Protein AF-A0A1Q6R7F2-F1 (afdb_monomer)

Mean predicted aligned error: 8.17 Å

Structure (mmCIF, N/CA/C/O backbone):
data_AF-A0A1Q6R7F2-F1
#
_entry.id   AF-A0A1Q6R7F2-F1
#
loop_
_atom_site.group_PDB
_atom_site.id
_atom_site.type_symbol
_atom_site.label_atom_id
_atom_site.label_alt_id
_atom_site.label_comp_id
_atom_site.label_asym_id
_atom_site.label_entity_id
_atom_site.label_seq_id
_atom_site.pdbx_PDB_ins_code
_atom_site.Cartn_x
_atom_site.Cartn_y
_atom_site.Cartn_z
_atom_site.occupancy
_atom_site.B_iso_or_equiv
_atom_site.auth_seq_id
_atom_site.auth_comp_id
_atom_site.auth_asym_id
_atom_site.auth_atom_id
_atom_site.pdbx_PDB_model_num
ATOM 1 N N . MET A 1 1 ? -24.061 9.988 14.877 1.00 48.06 1 MET A N 1
ATOM 2 C CA . MET A 1 1 ? -23.851 8.668 14.235 1.00 48.06 1 MET A CA 1
ATOM 3 C C . MET A 1 1 ? -23.942 8.718 12.705 1.00 48.06 1 MET A C 1
ATOM 5 O O . MET A 1 1 ? -23.115 8.104 12.048 1.00 48.06 1 MET A O 1
ATOM 9 N N . GLU A 1 2 ? -24.850 9.499 12.105 1.00 52.47 2 GLU A N 1
ATOM 10 C CA . GLU A 1 2 ? -25.059 9.519 10.641 1.00 52.47 2 GLU A CA 1
ATOM 11 C C . GLU A 1 2 ? -23.839 9.975 9.805 1.00 52.47 2 GLU A C 1
ATOM 13 O O . GLU A 1 2 ? -23.553 9.413 8.749 1.00 52.47 2 GLU A O 1
ATOM 18 N N . LYS A 1 3 ? -23.060 10.949 10.297 1.00 56.53 3 LYS A N 1
ATOM 19 C CA . LYS A 1 3 ? -21.877 11.482 9.591 1.00 56.53 3 LYS A CA 1
ATOM 20 C C . LYS A 1 3 ? -20.707 10.483 9.536 1.00 56.53 3 LYS A C 1
ATOM 22 O O . LYS A 1 3 ? -20.007 10.415 8.532 1.00 56.53 3 LYS A O 1
ATOM 27 N N . GLN A 1 4 ? -20.530 9.679 10.588 1.00 59.47 4 GLN A N 1
ATOM 28 C CA . GLN A 1 4 ? -19.453 8.686 10.703 1.00 59.47 4 GLN A CA 1
ATOM 29 C C . GLN A 1 4 ? -19.675 7.497 9.759 1.00 59.47 4 GLN A C 1
ATOM 31 O O . GLN A 1 4 ? -18.732 7.027 9.124 1.00 59.47 4 GLN A O 1
ATOM 36 N N . ASN A 1 5 ? -20.936 7.095 9.582 1.00 65.25 5 ASN A N 1
ATOM 37 C CA . ASN A 1 5 ? -21.308 6.051 8.631 1.00 65.25 5 ASN A CA 1
ATOM 38 C C . ASN A 1 5 ? -21.032 6.485 7.189 1.00 65.25 5 ASN A C 1
ATOM 40 O O . ASN A 1 5 ? -20.489 5.695 6.427 1.00 65.25 5 ASN A O 1
ATOM 44 N N . ARG A 1 6 ? -21.313 7.745 6.821 1.00 72.19 6 ARG A N 1
ATOM 45 C CA . ARG A 1 6 ? -21.043 8.256 5.463 1.00 72.19 6 ARG A CA 1
ATOM 46 C C . ARG A 1 6 ? -19.548 8.247 5.126 1.00 72.19 6 ARG A C 1
ATOM 48 O O . ARG A 1 6 ? -19.185 7.759 4.061 1.00 72.19 6 ARG A O 1
ATOM 55 N N . SER A 1 7 ? -18.679 8.702 6.031 1.00 74.88 7 SER A N 1
ATOM 56 C CA . SER A 1 7 ? -17.222 8.678 5.805 1.00 74.88 7 SER A CA 1
ATOM 57 C C . SER A 1 7 ? -16.668 7.256 5.667 1.00 74.88 7 SER A C 1
ATOM 59 O O . SER A 1 7 ? -15.826 6.996 4.803 1.00 74.88 7 SER A O 1
ATOM 61 N N . ALA A 1 8 ? -17.158 6.316 6.480 1.00 72.19 8 ALA A N 1
ATOM 62 C CA . ALA A 1 8 ? -16.769 4.913 6.370 1.00 72.19 8 ALA A CA 1
ATOM 63 C C . ALA A 1 8 ? -17.281 4.278 5.065 1.00 72.19 8 ALA A C 1
ATOM 65 O O . ALA A 1 8 ? -16.548 3.543 4.413 1.00 72.19 8 ALA A O 1
ATOM 66 N N . LEU A 1 9 ? -18.497 4.610 4.627 1.00 76.81 9 LEU A N 1
ATOM 67 C CA . LEU A 1 9 ? -19.069 4.100 3.378 1.00 76.81 9 LEU A CA 1
ATOM 68 C C . LEU A 1 9 ? -18.321 4.641 2.148 1.00 76.81 9 LEU A C 1
ATOM 70 O O . LEU A 1 9 ? -17.992 3.875 1.246 1.00 76.81 9 LEU A O 1
ATOM 74 N N . LEU A 1 10 ? -17.962 5.929 2.142 1.00 79.12 10 LEU A N 1
ATOM 75 C CA . LEU A 1 10 ? -17.121 6.522 1.093 1.00 79.12 10 LEU A CA 1
ATOM 76 C C . LEU A 1 10 ? -15.754 5.837 1.009 1.00 79.12 10 LEU A C 1
ATOM 78 O O . LEU A 1 10 ? -15.284 5.516 -0.081 1.00 79.12 10 LEU A O 1
ATOM 82 N N . THR A 1 11 ? -15.144 5.557 2.161 1.00 81.56 11 THR A N 1
ATOM 83 C CA . THR A 1 11 ? -13.863 4.841 2.216 1.00 81.56 11 THR A CA 1
ATOM 84 C C . THR A 1 11 ? -14.016 3.399 1.705 1.00 81.56 11 THR A C 1
ATOM 86 O O . THR A 1 11 ? -13.116 2.890 1.046 1.00 81.56 11 THR A O 1
ATOM 89 N N . LEU A 1 12 ? -15.169 2.754 1.920 1.00 80.62 12 LEU A N 1
ATOM 90 C CA . LEU A 1 12 ? -15.457 1.397 1.439 1.00 80.62 12 LEU A CA 1
ATOM 91 C C . LEU A 1 12 ? -15.573 1.374 -0.086 1.00 80.62 12 LEU A C 1
ATOM 93 O O . LEU A 1 12 ? -14.959 0.535 -0.740 1.00 80.62 12 LEU A O 1
ATOM 97 N N . ILE A 1 13 ? -16.312 2.330 -0.653 1.00 83.56 13 ILE A N 1
ATOM 98 C CA . ILE A 1 13 ? -16.429 2.508 -2.106 1.00 83.56 13 ILE A CA 1
ATOM 99 C C . ILE A 1 13 ? -15.044 2.731 -2.713 1.00 83.56 13 ILE A C 1
ATOM 101 O O . ILE A 1 13 ? -14.695 2.091 -3.703 1.00 83.56 13 ILE A O 1
ATOM 105 N N . LEU A 1 14 ? -14.230 3.584 -2.088 1.00 83.62 14 LEU A N 1
ATOM 106 C CA . LEU A 1 14 ? -12.870 3.848 -2.538 1.00 83.62 14 LEU A CA 1
ATOM 107 C C . LEU A 1 14 ? -12.010 2.572 -2.529 1.00 83.62 14 LEU A C 1
ATOM 109 O O . LEU A 1 14 ? -11.303 2.305 -3.498 1.00 83.62 14 LEU A O 1
ATOM 113 N N . VAL A 1 15 ? -12.113 1.747 -1.483 1.00 84.50 15 VAL A N 1
ATOM 114 C CA . VAL A 1 15 ? -11.436 0.442 -1.405 1.00 84.50 15 VAL A CA 1
ATOM 115 C C . VAL A 1 15 ? -11.878 -0.488 -2.536 1.00 84.50 15 VAL A C 1
ATOM 117 O O . VAL A 1 15 ? -11.026 -1.098 -3.179 1.00 84.50 15 VAL A O 1
ATOM 120 N N . TYR A 1 16 ? -13.174 -0.563 -2.845 1.00 82.38 16 TYR A N 1
ATOM 121 C CA . TYR A 1 16 ? -13.660 -1.356 -3.978 1.00 82.38 16 TYR A CA 1
ATOM 122 C C . TYR A 1 16 ? -13.127 -0.849 -5.321 1.00 82.38 16 TYR A C 1
ATOM 124 O O . TYR A 1 16 ? -12.689 -1.659 -6.138 1.00 82.38 16 TYR A O 1
ATOM 132 N N . ILE A 1 17 ? -13.100 0.470 -5.533 1.00 86.56 17 ILE A N 1
ATOM 133 C CA . ILE A 1 17 ? -12.530 1.080 -6.745 1.00 86.56 17 ILE A CA 1
ATOM 134 C C . ILE A 1 17 ? -11.050 0.709 -6.880 1.00 86.56 17 ILE A C 1
ATOM 136 O O . ILE A 1 17 ? -10.630 0.259 -7.946 1.00 86.56 17 ILE A O 1
ATOM 140 N N . PHE A 1 18 ? -10.266 0.828 -5.805 1.00 86.12 18 PHE A N 1
ATOM 141 C CA . PHE A 1 18 ? -8.863 0.409 -5.812 1.00 86.12 18 PHE A CA 1
ATOM 142 C C . PHE A 1 18 ? -8.703 -1.092 -6.066 1.00 86.12 18 PHE A C 1
ATOM 144 O O . PHE A 1 18 ? -7.773 -1.481 -6.764 1.00 86.12 18 PHE A O 1
ATOM 151 N N . GLY A 1 19 ? -9.612 -1.930 -5.564 1.00 83.06 19 GLY A N 1
ATOM 152 C CA . GLY A 1 19 ? -9.593 -3.373 -5.806 1.00 83.06 19 GLY A CA 1
ATOM 153 C C . GLY A 1 19 ? -9.842 -3.724 -7.269 1.00 83.06 19 GLY A C 1
ATOM 154 O O . GLY A 1 19 ? -9.077 -4.488 -7.854 1.00 83.06 19 GLY A O 1
ATOM 155 N N . VAL A 1 20 ? -10.858 -3.116 -7.887 1.00 86.69 20 VAL A N 1
ATOM 156 C CA . VAL A 1 20 ? -11.132 -3.275 -9.325 1.00 86.69 20 VAL A CA 1
ATOM 157 C C . VAL A 1 20 ? -9.961 -2.754 -10.154 1.00 86.69 20 VAL A C 1
ATOM 159 O O . VAL A 1 20 ? -9.516 -3.433 -11.075 1.00 86.69 20 VAL A O 1
ATOM 162 N N . CYS A 1 21 ? -9.417 -1.589 -9.797 1.00 86.56 21 CYS A N 1
ATOM 163 C CA . CYS A 1 21 ? -8.252 -1.016 -10.464 1.00 86.56 21 CYS A CA 1
ATOM 164 C C . CYS A 1 21 ? -7.038 -1.951 -10.381 1.00 86.56 21 CYS A C 1
ATOM 166 O O . CYS A 1 21 ? -6.383 -2.181 -11.388 1.00 86.56 21 CYS A O 1
ATOM 168 N N . LEU A 1 22 ? -6.780 -2.557 -9.219 1.00 84.75 22 LEU A N 1
ATOM 169 C CA . LEU A 1 22 ? -5.683 -3.503 -9.013 1.00 84.75 22 LEU A CA 1
ATOM 170 C C . LEU A 1 22 ? -5.858 -4.771 -9.861 1.00 84.75 22 LEU A C 1
ATOM 172 O O . LEU A 1 22 ? -4.889 -5.236 -10.458 1.00 84.75 22 LEU A O 1
ATOM 176 N N . ILE A 1 23 ? -7.083 -5.294 -9.972 1.00 85.06 23 ILE A N 1
ATOM 177 C CA . ILE A 1 23 ? -7.397 -6.429 -10.855 1.00 85.06 23 ILE A CA 1
ATOM 178 C C . ILE A 1 23 ? -7.160 -6.049 -12.318 1.00 85.06 23 ILE A C 1
ATOM 180 O O . ILE A 1 23 ? -6.473 -6.778 -13.029 1.00 85.06 23 ILE A O 1
ATOM 184 N N . LEU A 1 24 ? -7.676 -4.901 -12.765 1.00 86.06 24 LEU A N 1
ATOM 185 C CA . LEU A 1 24 ? -7.446 -4.409 -14.126 1.00 86.06 24 LEU A CA 1
ATOM 186 C C . LEU A 1 24 ? -5.950 -4.264 -14.403 1.00 86.06 24 LEU A C 1
ATOM 188 O O . LEU A 1 24 ? -5.473 -4.790 -15.405 1.00 86.06 24 LEU A O 1
ATOM 192 N N . LEU A 1 25 ? -5.204 -3.655 -13.476 1.00 83.06 25 LEU A N 1
ATOM 193 C CA . LEU A 1 25 ? -3.757 -3.506 -13.584 1.00 83.06 25 LEU A CA 1
ATOM 194 C C . LEU A 1 25 ? -3.048 -4.860 -13.640 1.00 83.06 25 LEU A C 1
ATOM 196 O O . LEU A 1 25 ? -2.081 -4.986 -14.376 1.00 83.06 25 LEU A O 1
ATOM 200 N N . ALA A 1 26 ? -3.517 -5.881 -12.920 1.00 83.19 26 ALA A N 1
ATOM 201 C CA . ALA A 1 26 ? -2.945 -7.225 -12.988 1.00 83.19 26 ALA A CA 1
ATOM 202 C C . ALA A 1 26 ? -3.050 -7.831 -14.396 1.00 83.19 26 ALA A C 1
ATOM 204 O O . ALA A 1 26 ? -2.093 -8.436 -14.875 1.00 83.19 26 ALA A O 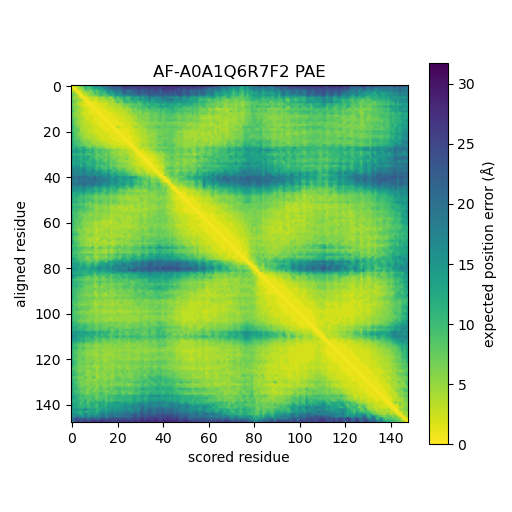1
ATOM 205 N N . PHE A 1 27 ? -4.178 -7.624 -15.081 1.00 83.31 27 PHE A N 1
ATOM 206 C CA . PHE A 1 27 ? -4.370 -8.093 -16.456 1.00 83.31 27 PHE A CA 1
ATOM 207 C C . PHE A 1 27 ? -3.651 -7.212 -17.487 1.00 83.31 27 PHE A C 1
ATOM 209 O O . PHE A 1 27 ? -3.092 -7.727 -18.457 1.00 83.31 27 PHE A O 1
ATOM 216 N N . THR A 1 28 ? -3.639 -5.890 -17.295 1.00 82.06 28 THR A N 1
ATOM 217 C CA . THR A 1 28 ? -3.066 -4.942 -18.264 1.00 82.06 28 THR A CA 1
ATOM 218 C C . THR A 1 28 ? -1.583 -4.649 -18.037 1.00 82.06 28 THR A C 1
ATOM 220 O O . THR A 1 28 ? -0.951 -4.093 -18.933 1.00 82.06 28 THR A O 1
ATOM 223 N N . ALA A 1 29 ? -0.989 -5.042 -16.906 1.00 76.00 29 ALA A N 1
ATOM 224 C CA . ALA A 1 29 ? 0.422 -4.818 -16.564 1.00 76.00 29 ALA A CA 1
ATOM 225 C C . ALA A 1 29 ? 1.414 -5.179 -17.686 1.00 76.00 29 ALA A C 1
ATOM 227 O O . ALA A 1 29 ? 2.227 -4.322 -18.043 1.00 76.00 29 ALA A O 1
ATOM 228 N N . PRO A 1 30 ? 1.363 -6.374 -18.313 1.00 75.38 30 PRO A N 1
ATOM 229 C CA . PRO A 1 30 ? 2.307 -6.714 -19.378 1.00 75.38 30 PRO A CA 1
ATOM 230 C C . PRO A 1 30 ? 2.080 -5.903 -20.663 1.00 75.38 30 PRO A C 1
ATOM 232 O O . PRO A 1 30 ? 3.005 -5.729 -21.456 1.00 75.38 30 PRO A O 1
ATOM 235 N N . ALA A 1 31 ? 0.863 -5.413 -20.909 1.00 78.94 31 ALA A N 1
ATOM 236 C CA . ALA A 1 31 ? 0.577 -4.533 -22.043 1.00 78.94 31 ALA A CA 1
ATOM 237 C C . ALA A 1 31 ? 1.076 -3.103 -21.776 1.00 78.94 31 ALA A C 1
ATOM 239 O O . ALA A 1 31 ? 1.760 -2.529 -22.621 1.00 78.94 31 ALA A O 1
ATOM 240 N N . LEU A 1 32 ? 0.818 -2.577 -20.575 1.00 74.75 32 LEU A N 1
ATOM 241 C CA . LEU A 1 32 ? 1.267 -1.255 -20.133 1.00 74.75 32 LEU A CA 1
ATOM 242 C C . LEU A 1 32 ? 2.791 -1.153 -20.108 1.00 74.75 32 LEU A C 1
ATOM 244 O O . LEU A 1 32 ? 3.346 -0.174 -20.594 1.00 74.75 32 LEU A O 1
ATOM 248 N N . MET A 1 33 ? 3.477 -2.181 -19.606 1.00 71.88 33 MET A N 1
ATOM 249 C CA . MET A 1 33 ? 4.937 -2.179 -19.552 1.00 71.88 33 MET A CA 1
ATOM 250 C C . MET A 1 33 ? 5.561 -2.220 -20.957 1.00 71.88 33 MET A C 1
ATOM 252 O O . MET A 1 33 ? 6.545 -1.530 -21.216 1.00 71.88 33 MET A O 1
ATOM 256 N N . ARG A 1 34 ? 4.957 -2.963 -21.897 1.00 73.12 34 ARG A N 1
ATOM 257 C CA . ARG A 1 34 ? 5.383 -2.956 -23.307 1.00 73.12 34 ARG A CA 1
ATOM 258 C C . ARG A 1 34 ? 5.182 -1.588 -23.959 1.00 73.12 34 ARG A C 1
ATOM 260 O O . ARG A 1 34 ? 6.097 -1.106 -24.619 1.00 73.12 34 ARG A O 1
ATOM 267 N N . GLN A 1 35 ? 4.040 -0.938 -23.725 1.00 75.56 35 GLN A N 1
ATOM 268 C CA . GLN A 1 35 ? 3.813 0.433 -24.197 1.00 75.56 35 GLN A CA 1
ATOM 269 C C . GLN A 1 35 ? 4.800 1.428 -23.573 1.00 75.56 35 GLN A C 1
ATOM 271 O O . GLN A 1 35 ? 5.329 2.287 -24.271 1.00 75.56 35 GLN A O 1
ATOM 276 N N . TYR A 1 36 ? 5.105 1.293 -22.281 1.00 72.50 36 TYR A N 1
ATOM 277 C CA . TYR A 1 36 ? 6.045 2.176 -21.592 1.00 72.50 36 TYR A CA 1
ATOM 278 C C . TYR A 1 36 ? 7.467 2.083 -22.160 1.00 72.50 36 TYR A C 1
ATOM 280 O O . TYR A 1 36 ? 8.116 3.112 -22.353 1.00 72.50 36 TYR A O 1
ATOM 288 N N . ILE A 1 37 ? 7.937 0.873 -22.483 1.00 71.12 37 ILE A N 1
ATOM 289 C CA . ILE A 1 37 ? 9.246 0.659 -23.122 1.00 71.12 37 ILE A CA 1
ATOM 290 C C . ILE A 1 37 ? 9.278 1.278 -24.522 1.00 71.12 37 ILE A C 1
ATOM 292 O O . ILE A 1 37 ? 10.257 1.935 -24.868 1.00 71.12 37 ILE A O 1
ATOM 296 N N . GLN A 1 38 ? 8.196 1.128 -25.293 1.00 75.00 38 GLN A N 1
ATOM 297 C CA . GLN A 1 38 ? 8.083 1.710 -26.634 1.00 75.00 38 GLN A CA 1
ATOM 298 C C . GLN A 1 38 ? 8.102 3.243 -26.616 1.00 75.00 38 GLN A C 1
ATOM 300 O O . GLN A 1 38 ? 8.722 3.847 -27.483 1.00 75.00 38 GLN A O 1
ATOM 305 N N . VAL A 1 39 ? 7.448 3.870 -25.634 1.00 75.50 39 VAL A N 1
ATOM 306 C CA . VAL A 1 39 ? 7.360 5.338 -25.529 1.00 75.50 39 VAL A CA 1
ATOM 307 C C . VAL A 1 39 ? 8.622 5.949 -24.913 1.00 75.50 39 VAL A C 1
ATOM 309 O O . VAL A 1 39 ? 9.052 7.020 -25.327 1.00 75.50 39 VAL A O 1
ATOM 312 N N . THR A 1 40 ? 9.227 5.281 -23.928 1.00 68.44 40 THR A N 1
ATOM 313 C CA . THR A 1 40 ? 10.326 5.852 -23.123 1.00 68.44 40 THR A CA 1
ATOM 314 C C . THR A 1 40 ? 11.714 5.414 -23.606 1.00 68.44 40 THR A C 1
ATOM 316 O O . THR A 1 40 ? 12.711 5.844 -23.031 1.00 68.44 40 THR A O 1
ATOM 319 N N . HIS A 1 41 ? 11.806 4.539 -24.621 1.00 67.62 41 HIS A N 1
ATOM 320 C CA . HIS A 1 41 ? 13.062 3.921 -25.087 1.00 67.62 41 HIS A CA 1
ATOM 321 C C . HIS A 1 41 ? 13.936 3.384 -23.937 1.00 67.62 41 HIS A C 1
ATOM 323 O O . HIS A 1 41 ? 15.165 3.443 -23.969 1.00 67.62 41 HIS A O 1
ATOM 329 N N . CYS A 1 42 ? 13.296 2.889 -22.877 1.00 64.06 42 CYS A N 1
ATOM 330 C CA . CYS A 1 42 ? 13.998 2.340 -21.726 1.00 64.06 42 CYS A CA 1
ATOM 331 C C . CYS A 1 42 ? 14.648 0.995 -22.082 1.00 64.06 42 CYS A C 1
ATOM 333 O O . CYS A 1 42 ? 14.104 0.250 -22.900 1.00 64.06 42 CYS A O 1
ATOM 335 N N . PRO A 1 43 ? 15.783 0.648 -21.454 1.00 70.81 43 PRO A N 1
ATOM 336 C CA . PRO A 1 43 ? 16.433 -0.630 -21.697 1.00 70.81 43 PRO A CA 1
ATOM 337 C C . PRO A 1 43 ? 15.519 -1.791 -21.278 1.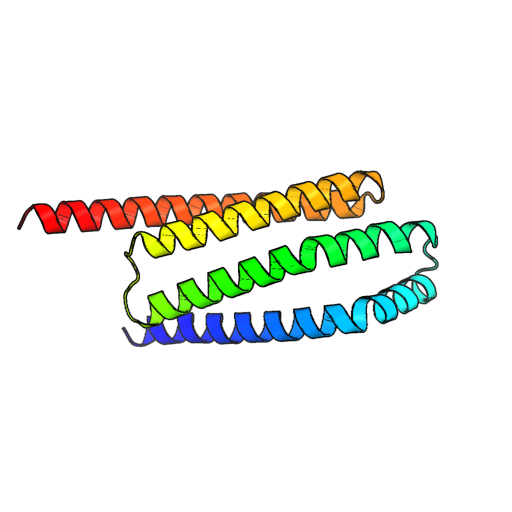00 70.81 43 PRO A C 1
ATOM 339 O O . PRO A 1 43 ? 14.926 -1.776 -20.195 1.00 70.81 43 PRO A O 1
ATOM 342 N N . GLU A 1 44 ? 15.438 -2.829 -22.118 1.00 69.44 44 GLU A N 1
ATOM 343 C CA . GLU A 1 44 ? 14.622 -4.030 -21.863 1.00 69.44 44 GLU A CA 1
ATOM 344 C C . GLU A 1 44 ? 15.011 -4.759 -20.565 1.00 69.44 44 GLU A C 1
ATOM 346 O O . GLU A 1 44 ? 14.199 -5.483 -19.989 1.00 69.44 44 GLU A O 1
ATOM 351 N N . SER A 1 45 ? 16.216 -4.510 -20.042 1.00 71.88 45 SER A N 1
ATOM 352 C CA . SER A 1 45 ? 16.682 -5.029 -18.752 1.00 71.88 45 SER A CA 1
ATOM 353 C C . SER A 1 45 ? 15.819 -4.594 -17.562 1.00 71.88 45 SER A C 1
ATOM 355 O O . SER A 1 45 ? 15.826 -5.274 -16.538 1.00 71.88 45 SER A O 1
ATOM 357 N N . LEU A 1 46 ? 15.039 -3.512 -17.687 1.00 70.69 46 LEU A N 1
ATOM 358 C CA . LEU A 1 46 ? 14.101 -3.057 -16.655 1.00 70.69 46 LEU A CA 1
ATOM 359 C C . LEU A 1 46 ? 12.751 -3.786 -16.702 1.00 70.69 46 LEU A C 1
ATOM 361 O O . LEU A 1 46 ? 12.027 -3.784 -15.707 1.00 70.69 46 LEU A O 1
ATOM 365 N N . PHE A 1 47 ? 12.412 -4.447 -17.816 1.00 73.56 47 PHE A N 1
ATOM 366 C CA . PHE A 1 47 ? 11.131 -5.140 -17.974 1.00 73.56 47 PHE A CA 1
ATOM 367 C C . PHE A 1 47 ? 10.939 -6.233 -16.919 1.00 73.56 47 PHE A C 1
ATOM 369 O O . PHE A 1 47 ? 9.914 -6.274 -16.235 1.00 73.56 47 PHE A O 1
ATOM 376 N N . LEU A 1 48 ? 11.946 -7.096 -16.772 1.00 76.38 48 LEU A N 1
ATOM 377 C CA . LEU A 1 48 ? 11.923 -8.222 -15.843 1.00 76.38 48 LEU A CA 1
ATOM 378 C C . LEU A 1 48 ? 11.796 -7.780 -14.375 1.00 76.38 48 LEU A C 1
ATOM 380 O O . LEU A 1 48 ? 10.810 -8.173 -13.755 1.00 76.38 48 LEU A O 1
ATOM 384 N N . PRO A 1 49 ? 12.702 -6.958 -13.805 1.00 78.69 49 PRO A N 1
ATOM 385 C CA . PRO A 1 49 ? 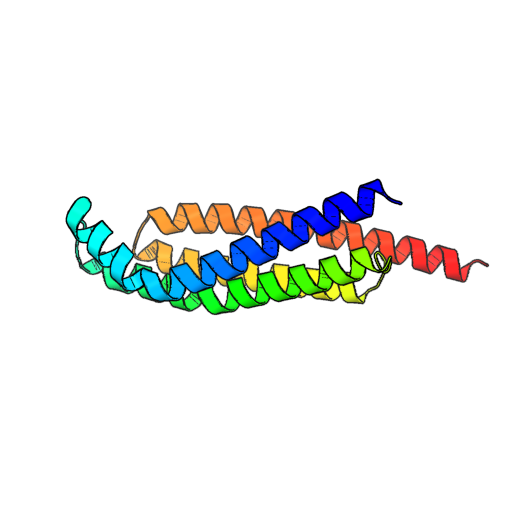12.651 -6.595 -12.388 1.00 78.69 49 PRO A CA 1
ATOM 386 C C . PRO A 1 49 ? 11.394 -5.801 -12.017 1.00 78.69 49 PRO A C 1
ATOM 388 O O . PRO A 1 49 ? 10.847 -5.997 -10.934 1.00 78.69 49 PRO A O 1
ATOM 391 N N . VAL A 1 50 ? 10.886 -4.939 -12.902 1.00 77.94 50 VAL A N 1
ATOM 392 C CA . VAL A 1 50 ? 9.656 -4.176 -12.630 1.00 77.94 50 VAL A CA 1
ATOM 393 C C . VAL A 1 50 ? 8.434 -5.095 -12.636 1.00 77.94 50 VAL A C 1
ATOM 395 O O . VAL A 1 50 ? 7.609 -5.034 -11.723 1.00 77.94 50 VAL A O 1
ATOM 398 N N . THR A 1 51 ? 8.337 -5.987 -13.625 1.00 80.62 51 THR A N 1
ATOM 399 C CA . THR A 1 51 ? 7.205 -6.914 -13.749 1.00 80.62 51 THR A CA 1
ATOM 400 C C . THR A 1 51 ? 7.188 -7.921 -12.598 1.00 80.62 51 THR A C 1
ATOM 402 O O . THR A 1 51 ? 6.135 -8.154 -12.004 1.00 80.62 51 THR A O 1
ATOM 405 N N . THR A 1 52 ? 8.342 -8.480 -12.218 1.00 82.88 52 THR A N 1
ATOM 406 C CA . THR A 1 52 ? 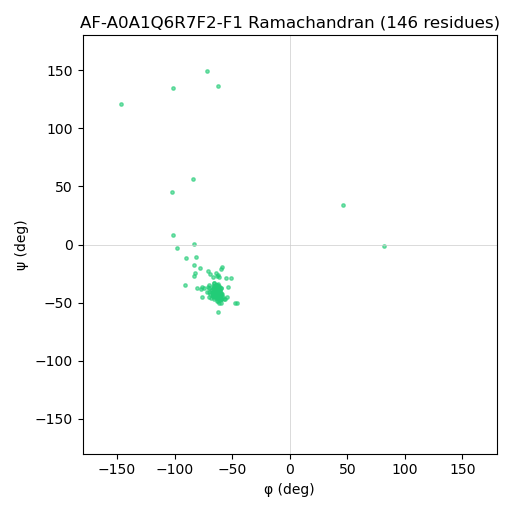8.436 -9.417 -11.084 1.00 82.88 52 THR A CA 1
ATOM 407 C C . THR A 1 52 ? 8.096 -8.741 -9.760 1.00 82.88 52 THR A C 1
ATOM 409 O O . THR A 1 52 ? 7.323 -9.296 -8.983 1.00 82.88 52 THR A O 1
ATOM 412 N N . THR A 1 53 ? 8.594 -7.524 -9.526 1.00 83.75 53 THR A N 1
ATOM 413 C CA . THR A 1 53 ? 8.271 -6.728 -8.330 1.00 83.75 53 THR A CA 1
ATOM 414 C C . THR A 1 53 ? 6.773 -6.443 -8.241 1.00 83.75 53 THR A C 1
ATOM 416 O O . THR A 1 53 ? 6.175 -6.579 -7.171 1.00 83.75 53 THR A O 1
ATOM 419 N N . PHE A 1 54 ? 6.141 -6.105 -9.369 1.00 83.56 54 PHE A N 1
ATOM 420 C CA . PHE A 1 54 ? 4.704 -5.858 -9.432 1.00 83.56 54 PHE A CA 1
ATOM 421 C C . PHE A 1 54 ? 3.889 -7.103 -9.051 1.00 83.56 54 PHE A C 1
ATOM 423 O O . PHE A 1 54 ? 3.047 -7.034 -8.153 1.00 83.56 54 PHE A O 1
ATOM 430 N N . TYR A 1 55 ? 4.181 -8.257 -9.659 1.00 84.31 55 TYR A N 1
ATOM 431 C CA . TYR A 1 55 ? 3.497 -9.509 -9.320 1.00 84.31 55 TYR A CA 1
ATOM 432 C C . TYR A 1 55 ? 3.793 -9.985 -7.893 1.00 84.31 55 TYR A C 1
ATOM 434 O O . TYR A 1 55 ? 2.907 -10.546 -7.250 1.00 84.31 55 TYR A O 1
ATOM 442 N N . ALA A 1 56 ? 4.996 -9.726 -7.371 1.00 86.00 56 ALA A N 1
ATOM 443 C CA . ALA A 1 56 ? 5.357 -10.060 -5.997 1.00 86.00 56 ALA A CA 1
ATOM 444 C C . ALA A 1 56 ? 4.542 -9.255 -4.974 1.00 86.00 56 ALA A C 1
ATOM 446 O O . ALA A 1 56 ? 4.154 -9.807 -3.950 1.00 86.00 56 ALA A O 1
ATOM 447 N N . ILE A 1 57 ? 4.248 -7.979 -5.249 1.00 84.75 57 ILE A N 1
ATOM 448 C CA . ILE A 1 57 ? 3.478 -7.096 -4.353 1.00 84.75 57 ILE A CA 1
ATOM 449 C C . ILE A 1 57 ? 1.967 -7.277 -4.492 1.00 84.75 57 ILE A C 1
ATOM 451 O O . ILE A 1 57 ? 1.236 -7.061 -3.522 1.00 84.75 57 ILE A O 1
ATOM 455 N N . LEU A 1 58 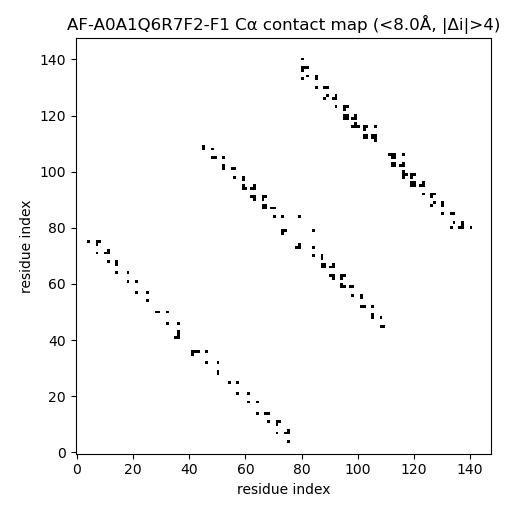? 1.492 -7.714 -5.657 1.00 86.06 58 LEU A N 1
ATOM 456 C CA . LEU A 1 58 ? 0.076 -7.927 -5.948 1.00 86.06 58 LEU A CA 1
ATOM 457 C C . LEU A 1 58 ? -0.699 -8.688 -4.842 1.00 86.06 58 LEU A C 1
ATOM 459 O O . LEU A 1 58 ? -1.721 -8.163 -4.385 1.00 86.06 58 LEU A O 1
ATOM 463 N N . PRO A 1 59 ? -0.241 -9.857 -4.336 1.00 85.31 59 PRO A N 1
ATOM 464 C CA . PRO A 1 59 ? -0.945 -10.567 -3.265 1.00 85.31 59 PRO A CA 1
ATOM 465 C C . PRO A 1 59 ? -0.944 -9.799 -1.935 1.00 85.31 59 PRO A C 1
ATOM 467 O O . PRO A 1 59 ? -1.948 -9.815 -1.223 1.00 85.31 59 PRO A O 1
ATOM 470 N N . PHE A 1 60 ? 0.135 -9.082 -1.602 1.00 86.19 60 PHE A N 1
ATOM 471 C CA . PHE A 1 60 ? 0.211 -8.271 -0.379 1.00 86.19 60 PHE A CA 1
ATOM 472 C C . PHE A 1 60 ? -0.738 -7.073 -0.437 1.00 86.19 60 PHE A C 1
ATOM 474 O O . PHE A 1 60 ? -1.395 -6.746 0.557 1.00 86.19 60 PHE A O 1
ATOM 481 N N . ALA A 1 61 ? -0.845 -6.439 -1.604 1.00 83.44 61 ALA A N 1
ATOM 482 C CA . ALA A 1 61 ? -1.769 -5.339 -1.836 1.00 83.44 61 ALA A CA 1
ATOM 483 C C . ALA A 1 61 ? -3.230 -5.814 -1.753 1.00 83.44 61 ALA A C 1
ATOM 485 O O . ALA A 1 61 ? -4.033 -5.200 -1.048 1.00 83.44 61 ALA A O 1
ATOM 486 N N . ALA A 1 62 ? -3.557 -6.959 -2.363 1.00 84.25 62 ALA A N 1
ATOM 487 C CA . ALA A 1 62 ? -4.878 -7.575 -2.248 1.00 84.25 62 ALA A CA 1
ATOM 488 C C . ALA A 1 62 ? -5.221 -7.951 -0.793 1.00 84.25 62 ALA A C 1
ATOM 490 O O . ALA A 1 62 ? -6.301 -7.616 -0.301 1.00 84.25 62 ALA A O 1
ATOM 491 N N . ALA A 1 63 ? -4.291 -8.582 -0.067 1.00 83.19 63 ALA A N 1
ATOM 492 C CA . ALA A 1 63 ? -4.474 -8.929 1.343 1.00 83.19 63 ALA A CA 1
ATOM 493 C C . ALA A 1 63 ? -4.703 -7.687 2.222 1.00 83.19 63 ALA A C 1
ATOM 495 O O . ALA A 1 63 ? -5.568 -7.694 3.101 1.00 83.19 63 ALA A O 1
ATOM 496 N N . THR A 1 64 ? -3.969 -6.604 1.953 1.00 82.31 64 THR A N 1
ATOM 497 C CA . THR A 1 64 ? -4.126 -5.318 2.647 1.00 82.31 64 THR A CA 1
ATOM 498 C C . THR A 1 64 ? -5.504 -4.710 2.394 1.00 82.31 64 THR A C 1
ATOM 500 O O . THR A 1 64 ? -6.164 -4.283 3.343 1.00 82.31 64 THR A O 1
ATOM 503 N N . LEU A 1 65 ? -5.977 -4.733 1.144 1.00 83.56 65 LEU A N 1
ATOM 504 C CA . LEU A 1 65 ? -7.315 -4.262 0.785 1.00 83.56 65 LEU A CA 1
ATOM 505 C C . LEU A 1 65 ? -8.412 -5.045 1.512 1.00 83.56 65 LEU A C 1
ATOM 507 O O . LEU A 1 65 ? -9.317 -4.448 2.092 1.00 83.56 65 LEU A O 1
ATOM 511 N N . LEU A 1 66 ? -8.313 -6.377 1.526 1.00 80.88 66 LEU A N 1
ATOM 512 C CA . LEU A 1 66 ? -9.285 -7.240 2.202 1.00 80.88 66 LEU A CA 1
ATOM 513 C C . LEU A 1 66 ? -9.297 -7.013 3.717 1.00 80.88 66 LEU A C 1
ATOM 515 O O . LEU A 1 66 ? -10.361 -7.027 4.342 1.00 80.88 66 LEU A O 1
ATOM 519 N N . ALA A 1 67 ? -8.127 -6.800 4.321 1.00 80.94 67 ALA A N 1
ATOM 520 C CA . ALA A 1 67 ? -8.024 -6.468 5.737 1.00 80.94 67 ALA A CA 1
ATOM 521 C C . ALA A 1 67 ? -8.663 -5.103 6.046 1.00 80.94 67 ALA A C 1
ATOM 523 O O . ALA A 1 67 ? -9.376 -4.982 7.045 1.00 80.94 67 ALA A O 1
ATOM 524 N N . LEU A 1 68 ? -8.466 -4.111 5.172 1.00 81.81 68 LEU A N 1
ATOM 525 C CA . LEU A 1 68 ? -9.060 -2.782 5.305 1.00 81.81 68 LEU A CA 1
ATOM 526 C C . LEU A 1 68 ? -10.586 -2.824 5.147 1.00 81.81 68 LEU A C 1
ATOM 528 O O . LEU A 1 68 ? -11.300 -2.258 5.969 1.00 81.81 68 LEU A O 1
ATOM 532 N N . ASP A 1 69 ? -11.090 -3.560 4.159 1.00 81.31 69 ASP A N 1
ATOM 533 C CA . ASP A 1 69 ? -12.521 -3.778 3.922 1.00 81.31 69 ASP A CA 1
ATOM 534 C C . ASP A 1 69 ? -13.199 -4.461 5.128 1.00 81.31 69 ASP A C 1
ATOM 536 O O . ASP A 1 69 ? -14.234 -4.014 5.629 1.00 81.31 69 ASP A O 1
ATOM 540 N N . ARG A 1 70 ? -12.570 -5.504 5.692 1.00 79.50 70 ARG A N 1
ATOM 541 C CA . ARG A 1 70 ? -13.049 -6.151 6.930 1.00 79.50 70 ARG A CA 1
ATOM 542 C C . ARG A 1 70 ? -13.081 -5.190 8.117 1.00 79.50 70 ARG A C 1
ATOM 544 O O . ARG A 1 70 ? -14.060 -5.198 8.862 1.00 79.50 70 ARG A O 1
ATOM 551 N N . LEU A 1 71 ? -12.039 -4.380 8.296 1.00 77.44 71 LEU A N 1
ATOM 552 C CA . LEU A 1 71 ? -11.968 -3.386 9.369 1.00 77.44 71 LEU A CA 1
ATOM 553 C C . LEU A 1 71 ? -13.074 -2.335 9.219 1.00 77.44 71 LEU A C 1
ATOM 555 O O . LEU A 1 71 ? -13.776 -2.022 10.178 1.00 77.44 71 LEU A O 1
ATOM 559 N N . LEU A 1 72 ? -13.283 -1.841 8.004 1.00 76.44 72 LEU A N 1
ATOM 560 C CA . LEU A 1 72 ? -14.248 -0.788 7.724 1.00 76.44 72 LEU A CA 1
ATOM 561 C C . LEU A 1 72 ? -15.695 -1.270 7.873 1.00 76.44 72 LEU A C 1
ATOM 563 O O . LEU A 1 72 ? -16.527 -0.560 8.439 1.00 76.44 72 LEU A O 1
ATOM 567 N N . ARG A 1 73 ? -15.985 -2.513 7.466 1.00 77.44 73 ARG A N 1
ATOM 568 C CA . ARG A 1 73 ? -17.286 -3.154 7.717 1.00 77.44 73 ARG A CA 1
ATOM 569 C C . ARG A 1 73 ? -17.587 -3.332 9.205 1.00 77.44 73 ARG A C 1
ATOM 571 O O . ARG A 1 73 ? -18.744 -3.206 9.592 1.00 77.44 73 ARG A O 1
ATOM 578 N N . ARG A 1 74 ? -16.579 -3.588 10.043 1.00 76.25 74 ARG A N 1
ATOM 579 C CA . ARG A 1 74 ? -16.754 -3.650 11.508 1.00 76.25 74 ARG A CA 1
ATOM 580 C C . ARG A 1 74 ? -17.021 -2.275 12.111 1.00 76.25 74 ARG A C 1
ATOM 582 O O . ARG A 1 74 ? -17.930 -2.142 12.922 1.00 76.25 74 ARG A O 1
ATOM 589 N N . ILE A 1 75 ? -16.319 -1.242 11.639 1.00 76.19 75 ILE A N 1
ATOM 590 C CA . ILE A 1 75 ? -16.594 0.151 12.028 1.00 76.19 75 ILE A CA 1
ATOM 591 C C . ILE A 1 75 ? -18.033 0.545 11.664 1.00 76.19 75 ILE A C 1
ATOM 593 O O . ILE A 1 75 ? -18.725 1.136 12.488 1.00 76.19 75 ILE A O 1
ATOM 597 N N . LEU A 1 76 ? -18.509 0.167 10.472 1.00 71.12 76 LEU A N 1
ATOM 598 C CA . LEU A 1 76 ? -19.893 0.403 10.033 1.00 71.12 76 LEU A CA 1
ATOM 599 C C . LEU A 1 76 ? -20.939 -0.317 10.902 1.00 71.12 76 LEU A C 1
ATOM 601 O O . LEU A 1 76 ? -22.062 0.165 11.013 1.00 71.12 76 LEU A O 1
ATOM 605 N N . ARG A 1 77 ? -20.581 -1.441 11.533 1.00 73.44 77 ARG A N 1
ATOM 606 C CA . ARG A 1 77 ? -21.437 -2.164 12.492 1.00 73.44 77 ARG A CA 1
ATOM 607 C C . ARG A 1 77 ? -21.382 -1.591 13.915 1.00 73.44 77 ARG A C 1
ATOM 609 O O . ARG A 1 77 ? -22.044 -2.121 14.796 1.00 73.44 77 ARG A O 1
ATOM 616 N N . GLY A 1 78 ? -20.613 -0.525 14.150 1.00 65.50 78 GLY A N 1
ATOM 617 C CA . GLY A 1 78 ? -20.438 0.084 15.475 1.00 65.50 78 GLY A CA 1
ATOM 618 C C . GLY A 1 78 ? -19.399 -0.616 16.360 1.00 65.50 78 GLY A C 1
ATOM 619 O O . GLY A 1 78 ? -19.096 -0.141 17.451 1.00 65.50 78 GLY A O 1
ATOM 620 N N . GLU A 1 79 ? -18.776 -1.692 15.876 1.00 65.94 79 GLU A N 1
ATOM 621 C CA . GLU A 1 79 ? -17.758 -2.477 16.584 1.00 65.94 79 GLU A CA 1
ATOM 622 C C . GLU A 1 79 ? -16.362 -1.847 16.423 1.00 65.94 79 GLU A C 1
ATOM 624 O O . GLU A 1 79 ? -15.425 -2.461 15.909 1.00 65.94 79 GLU A O 1
ATOM 629 N N . VAL A 1 80 ? -16.216 -0.575 16.805 1.00 60.81 80 VAL A N 1
ATOM 630 C CA . VAL A 1 80 ? -14.980 0.203 16.580 1.00 60.81 80 VAL A CA 1
ATOM 631 C C . VAL A 1 80 ? -13.858 -0.216 17.542 1.00 60.81 80 VAL A C 1
ATOM 633 O O . VAL A 1 80 ? -12.702 -0.322 17.128 1.00 60.81 80 VAL A O 1
ATOM 636 N N . PHE A 1 81 ? -14.202 -0.531 18.793 1.00 58.94 81 PHE A N 1
ATOM 637 C CA . PHE A 1 81 ? -13.260 -0.816 19.885 1.00 58.94 81 PHE A CA 1
ATOM 638 C C . PHE A 1 81 ? -13.114 -2.311 20.185 1.00 58.94 81 PHE A C 1
ATOM 640 O O . PHE A 1 81 ? -13.142 -2.731 21.335 1.00 58.94 81 PHE A O 1
ATOM 647 N N . VAL A 1 82 ? -12.982 -3.134 19.149 1.00 67.38 82 VAL A N 1
ATOM 648 C CA . VAL A 1 82 ? -12.745 -4.572 19.324 1.00 67.38 82 VAL A CA 1
ATOM 649 C C . VAL A 1 82 ? -11.263 -4.856 19.095 1.00 67.38 82 VAL A C 1
ATOM 651 O O . VAL A 1 82 ? -10.680 -4.395 18.109 1.00 67.38 82 VAL A O 1
ATOM 654 N N . SER A 1 83 ? -10.645 -5.661 19.962 1.00 68.69 83 SER A N 1
ATOM 655 C CA . SER A 1 83 ? -9.253 -6.136 19.828 1.00 68.69 83 SER A CA 1
ATOM 656 C C . SER A 1 83 ? -8.961 -6.752 18.447 1.00 68.69 83 SER A C 1
ATOM 658 O O . SER A 1 83 ? -7.859 -6.641 17.901 1.00 68.69 83 SER A O 1
ATOM 660 N N . ALA A 1 84 ? -9.990 -7.312 17.812 1.00 72.19 84 ALA A N 1
ATOM 661 C CA . ALA A 1 84 ? -9.956 -7.841 16.457 1.00 72.19 84 ALA A CA 1
ATOM 662 C C . ALA A 1 84 ? -9.639 -6.783 15.375 1.00 72.19 84 ALA A C 1
ATOM 664 O O . ALA A 1 84 ? -9.091 -7.138 14.328 1.00 72.19 84 ALA A O 1
ATOM 665 N N . ASN A 1 85 ? -9.944 -5.499 15.597 1.00 73.62 85 ASN A N 1
ATOM 666 C CA . ASN A 1 85 ? -9.580 -4.408 14.681 1.00 73.62 85 ASN A CA 1
ATOM 667 C C . ASN A 1 85 ? -8.092 -4.055 14.801 1.00 73.62 85 ASN A C 1
ATOM 669 O O . ASN A 1 85 ? -7.428 -3.819 13.792 1.00 73.62 85 ASN A O 1
ATOM 673 N N . VAL A 1 86 ? -7.536 -4.116 16.015 1.00 75.81 86 VAL A N 1
ATOM 674 C CA . VAL A 1 86 ? -6.092 -3.959 16.251 1.00 75.81 86 VAL A CA 1
ATOM 675 C C . VAL A 1 86 ? -5.313 -5.093 15.572 1.00 75.81 86 VAL A C 1
ATOM 677 O O . VAL A 1 86 ? -4.265 -4.848 14.970 1.00 75.81 86 VAL A O 1
ATOM 680 N N . ALA A 1 87 ? -5.840 -6.323 15.588 1.00 77.44 87 ALA A N 1
ATOM 681 C CA . ALA A 1 87 ? -5.254 -7.453 14.864 1.00 77.44 87 ALA A CA 1
ATOM 682 C C . ALA A 1 87 ? -5.273 -7.254 13.335 1.00 77.44 87 ALA A C 1
ATOM 684 O O . ALA A 1 87 ? -4.270 -7.519 12.670 1.00 77.44 87 ALA A O 1
ATOM 685 N N . ALA A 1 88 ? -6.367 -6.723 12.774 1.00 78.56 88 ALA A N 1
ATOM 686 C CA . ALA A 1 88 ? -6.442 -6.387 11.350 1.00 78.56 88 ALA A CA 1
ATOM 687 C C . ALA A 1 88 ? -5.427 -5.292 10.961 1.00 78.56 88 ALA A C 1
ATOM 689 O O . ALA A 1 88 ? -4.704 -5.448 9.977 1.00 78.56 88 ALA A O 1
ATOM 690 N N . LEU A 1 89 ? -5.288 -4.234 11.772 1.00 80.44 89 LEU A N 1
ATOM 691 C CA . LEU A 1 89 ? -4.264 -3.195 11.572 1.00 80.44 89 LEU A CA 1
ATOM 692 C C . LEU A 1 89 ? -2.836 -3.744 11.697 1.00 80.44 89 LEU A C 1
ATOM 694 O O . LEU A 1 89 ? -1.933 -3.312 10.977 1.00 80.44 89 LEU A O 1
ATOM 698 N N . ARG A 1 90 ? -2.614 -4.720 12.585 1.00 82.06 90 ARG A N 1
ATOM 699 C CA . ARG A 1 90 ? -1.322 -5.406 12.720 1.00 82.06 90 ARG A CA 1
ATOM 700 C C . ARG A 1 90 ? -0.968 -6.177 11.449 1.00 82.06 90 ARG A C 1
ATOM 702 O O . ARG A 1 90 ? 0.171 -6.076 10.997 1.00 82.06 90 ARG A O 1
ATOM 709 N N . LEU A 1 91 ? -1.936 -6.880 10.860 1.00 81.19 91 LEU A N 1
ATOM 710 C CA . LEU A 1 91 ? -1.755 -7.587 9.593 1.00 81.19 91 LEU A CA 1
ATOM 711 C C . LEU A 1 91 ? -1.408 -6.612 8.460 1.00 81.19 91 LEU A C 1
ATOM 713 O O . LEU A 1 91 ? -0.415 -6.823 7.768 1.00 81.19 91 LEU A O 1
ATOM 717 N N . ILE A 1 92 ? -2.158 -5.509 8.332 1.00 84.69 92 ILE A N 1
ATOM 718 C CA . ILE A 1 92 ? -1.903 -4.454 7.333 1.00 84.69 92 ILE A CA 1
ATOM 719 C C . ILE A 1 92 ? -0.481 -3.902 7.477 1.00 84.69 92 ILE A C 1
ATOM 721 O O . ILE A 1 92 ? 0.258 -3.811 6.498 1.00 84.69 92 ILE A O 1
ATOM 725 N N . SER A 1 93 ? -0.059 -3.591 8.707 1.00 87.50 93 SER A N 1
ATOM 726 C CA . SER A 1 93 ? 1.298 -3.106 8.970 1.00 87.50 93 SER A CA 1
ATOM 727 C C . SER A 1 93 ? 2.374 -4.110 8.547 1.00 87.50 93 SER A C 1
ATOM 729 O O . SER A 1 93 ? 3.424 -3.679 8.078 1.00 87.50 93 SER A O 1
ATOM 731 N N . TYR A 1 94 ? 2.150 -5.414 8.731 1.00 86.69 94 TYR A N 1
ATOM 732 C CA . TYR A 1 94 ? 3.121 -6.441 8.349 1.00 86.69 94 TYR A CA 1
ATOM 733 C C . TYR A 1 94 ? 3.201 -6.601 6.826 1.00 86.69 94 TYR A C 1
ATOM 735 O O . TYR A 1 94 ? 4.301 -6.674 6.282 1.00 86.69 94 TYR A O 1
ATOM 743 N N . MET A 1 95 ? 2.061 -6.561 6.127 1.00 86.56 95 MET A N 1
ATOM 744 C CA . MET A 1 95 ? 2.033 -6.616 4.658 1.00 86.56 95 MET A CA 1
ATOM 745 C C . MET A 1 95 ? 2.711 -5.398 4.026 1.00 86.56 95 MET A C 1
ATOM 747 O O . MET A 1 95 ? 3.485 -5.544 3.083 1.00 86.56 95 MET A O 1
ATOM 751 N N . LEU A 1 96 ? 2.493 -4.203 4.584 1.00 86.06 96 LEU A N 1
ATOM 752 C CA . LEU A 1 96 ? 3.191 -2.994 4.146 1.00 86.06 96 LEU A CA 1
ATOM 753 C C . LEU A 1 96 ? 4.702 -3.079 4.413 1.00 86.06 96 LEU A C 1
ATOM 755 O O . LEU A 1 96 ? 5.489 -2.675 3.564 1.00 86.06 96 LEU A O 1
ATOM 759 N N . CYS A 1 97 ? 5.130 -3.648 5.546 1.00 88.69 97 CYS A N 1
ATOM 760 C CA . CYS A 1 97 ? 6.552 -3.908 5.789 1.00 88.69 97 CYS A CA 1
ATOM 761 C C . CYS A 1 97 ? 7.149 -4.868 4.753 1.00 88.69 97 CYS A C 1
ATOM 763 O O . CYS A 1 97 ? 8.246 -4.607 4.265 1.00 88.69 97 CYS A O 1
ATOM 765 N N . ALA A 1 98 ? 6.438 -5.939 4.392 1.00 88.62 98 ALA A N 1
ATOM 766 C CA . ALA A 1 98 ? 6.885 -6.856 3.346 1.00 88.62 98 ALA A CA 1
ATOM 767 C C . ALA A 1 98 ? 7.037 -6.133 1.995 1.00 88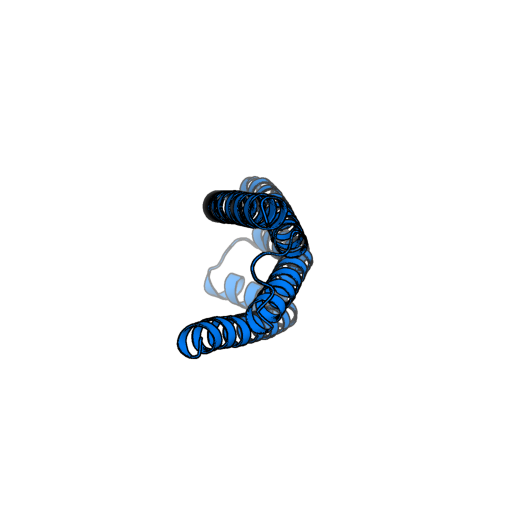.62 98 ALA A C 1
ATOM 769 O O . ALA A 1 98 ? 8.060 -6.287 1.331 1.00 88.62 98 ALA A O 1
ATOM 770 N N . ALA A 1 99 ? 6.083 -5.268 1.634 1.00 87.25 99 ALA A N 1
ATOM 771 C CA . ALA A 1 99 ? 6.165 -4.456 0.420 1.00 87.25 99 ALA A CA 1
ATOM 772 C C . ALA A 1 99 ? 7.379 -3.505 0.416 1.00 87.25 99 ALA A C 1
ATOM 774 O O . ALA A 1 99 ? 8.039 -3.377 -0.612 1.00 87.25 99 ALA A O 1
ATOM 775 N N . VAL A 1 100 ? 7.729 -2.893 1.557 1.00 90.75 100 VAL A N 1
ATOM 776 C CA . VAL A 1 100 ? 8.949 -2.068 1.686 1.00 90.75 100 VAL A CA 1
ATOM 777 C C . VAL A 1 100 ? 10.203 -2.886 1.392 1.00 90.75 100 VAL A C 1
ATOM 779 O O . VAL A 1 100 ? 11.062 -2.421 0.650 1.00 90.75 100 VAL A O 1
ATOM 782 N N . VAL A 1 101 ? 10.309 -4.100 1.941 1.00 91.12 101 VAL A N 1
ATOM 783 C CA . VAL A 1 101 ? 11.465 -4.980 1.702 1.00 91.12 101 VAL A CA 1
ATOM 784 C C . VAL A 1 101 ? 11.565 -5.355 0.223 1.00 91.12 101 VAL A C 1
ATOM 786 O O . VAL A 1 101 ? 12.656 -5.313 -0.342 1.00 91.12 101 VAL A O 1
ATOM 789 N N . ILE A 1 102 ? 10.432 -5.650 -0.423 1.00 88.31 102 ILE A N 1
ATOM 790 C CA . ILE A 1 102 ? 10.386 -5.960 -1.857 1.00 88.31 102 ILE A CA 1
ATOM 791 C C . ILE A 1 102 ? 10.819 -4.746 -2.693 1.00 88.31 102 ILE A C 1
ATOM 793 O O . ILE A 1 102 ? 11.663 -4.891 -3.576 1.00 88.31 102 ILE A O 1
ATOM 797 N N . PHE A 1 103 ? 10.313 -3.544 -2.399 1.00 87.19 103 PHE A N 1
ATOM 798 C CA . PHE A 1 103 ? 10.739 -2.327 -3.098 1.00 87.19 103 PHE A CA 1
ATOM 799 C C . PHE A 1 103 ? 12.210 -1.990 -2.854 1.00 87.19 103 PHE A C 1
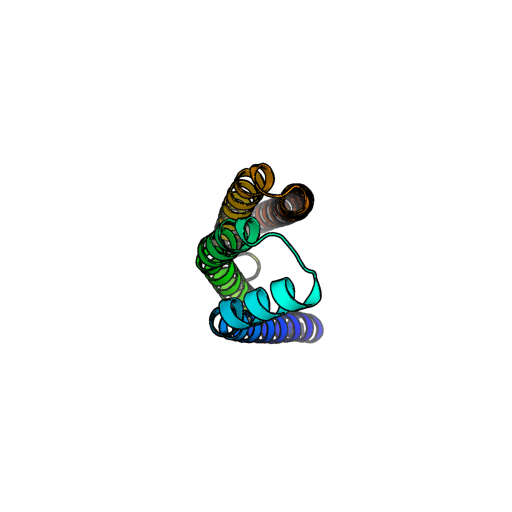ATOM 801 O O . PHE A 1 103 ? 12.890 -1.543 -3.772 1.00 87.19 103 PHE A O 1
ATOM 808 N N . LEU A 1 104 ? 12.726 -2.235 -1.650 1.00 88.75 104 LEU A N 1
ATOM 809 C CA . LEU A 1 104 ? 14.136 -2.019 -1.341 1.00 88.75 104 LEU A CA 1
ATOM 810 C C . LEU A 1 104 ? 15.031 -2.986 -2.129 1.00 88.75 104 LEU A C 1
ATOM 812 O O . LEU A 1 104 ? 16.033 -2.563 -2.700 1.00 88.75 104 LEU A O 1
ATOM 816 N N . ALA A 1 105 ? 14.638 -4.261 -2.221 1.00 87.44 105 ALA A N 1
ATOM 817 C CA . ALA A 1 105 ? 15.322 -5.254 -3.047 1.00 87.44 105 ALA A CA 1
ATOM 818 C C . ALA A 1 105 ? 15.273 -4.881 -4.542 1.00 87.44 105 ALA A C 1
ATOM 820 O O . ALA A 1 105 ? 16.283 -4.970 -5.237 1.00 87.44 105 ALA A O 1
ATOM 821 N N . ALA A 1 106 ? 14.126 -4.393 -5.024 1.00 83.12 106 ALA A N 1
ATOM 822 C CA . ALA A 1 106 ? 13.968 -3.886 -6.388 1.00 83.12 106 ALA A CA 1
ATOM 823 C C . ALA A 1 106 ? 14.785 -2.601 -6.651 1.00 83.12 106 ALA A C 1
ATOM 825 O O . ALA A 1 106 ? 15.229 -2.368 -7.777 1.00 83.12 106 ALA A O 1
ATOM 826 N N . GLY A 1 107 ? 15.040 -1.801 -5.609 1.00 82.94 107 GLY A N 1
ATOM 827 C CA . GLY A 1 107 ? 15.890 -0.604 -5.615 1.00 82.94 107 GLY A CA 1
ATOM 828 C C . GLY A 1 107 ? 17.291 -0.842 -6.160 1.00 82.94 107 GLY A C 1
ATOM 829 O O . GLY A 1 107 ? 17.808 0.001 -6.891 1.00 82.94 107 GLY A O 1
ATOM 830 N N . PHE A 1 108 ? 17.874 -2.012 -5.889 1.00 82.94 108 PHE A N 1
ATOM 831 C CA . PHE A 1 108 ? 19.194 -2.374 -6.411 1.00 82.94 108 PHE A CA 1
ATOM 832 C C . PHE A 1 108 ? 19.229 -2.490 -7.942 1.00 82.94 108 PHE A C 1
ATOM 834 O O . PHE A 1 108 ? 20.287 -2.300 -8.535 1.00 82.94 108 PHE A O 1
ATOM 841 N N . PHE A 1 109 ? 18.089 -2.765 -8.588 1.00 78.12 109 PHE A N 1
ATOM 842 C CA . PHE A 1 109 ? 17.985 -2.849 -10.048 1.00 78.12 109 PHE A CA 1
ATOM 843 C C . PHE A 1 109 ? 17.624 -1.508 -10.691 1.00 78.12 109 PHE A C 1
ATOM 845 O O . PHE A 1 109 ? 18.072 -1.215 -11.798 1.00 78.12 109 PHE A O 1
ATOM 852 N N . TYR A 1 110 ? 16.806 -0.691 -10.021 1.00 75.88 110 TYR A N 1
ATOM 853 C CA . TYR A 1 110 ? 16.377 0.606 -10.535 1.00 75.88 110 TYR A CA 1
ATOM 854 C C . TYR A 1 110 ? 16.192 1.616 -9.404 1.00 75.88 110 TYR A C 1
ATOM 856 O O . TYR A 1 110 ? 15.348 1.438 -8.522 1.00 75.88 110 TYR A O 1
ATOM 864 N N . GLY A 1 111 ? 16.940 2.722 -9.475 1.00 76.56 111 GLY A N 1
ATOM 865 C CA . GLY A 1 111 ? 16.975 3.749 -8.430 1.00 76.56 111 GLY A CA 1
ATOM 866 C C . GLY A 1 111 ? 15.602 4.325 -8.058 1.00 76.56 111 GLY A C 1
ATOM 867 O O . GLY A 1 111 ? 15.379 4.679 -6.903 1.00 76.56 111 GLY A O 1
ATOM 868 N N . GLY A 1 112 ? 14.642 4.343 -8.990 1.00 80.50 112 GLY A N 1
ATOM 869 C CA .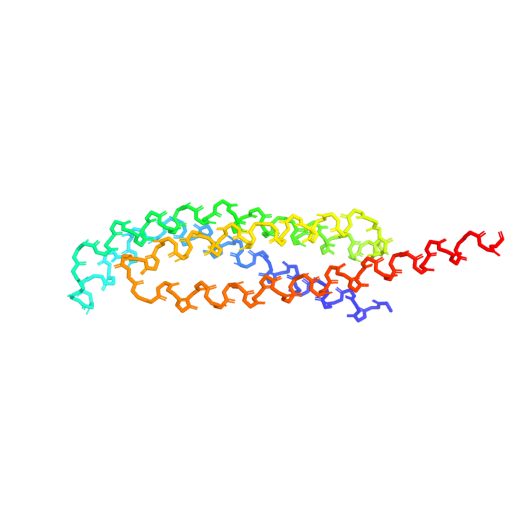 GLY A 1 112 ? 13.276 4.803 -8.715 1.00 80.50 112 GLY A CA 1
ATOM 870 C C . GLY A 1 112 ? 12.543 3.979 -7.648 1.00 80.50 112 GLY A C 1
ATOM 871 O O . GLY A 1 112 ? 11.722 4.527 -6.911 1.00 80.50 112 GLY A O 1
ATOM 872 N N . PHE A 1 113 ? 12.873 2.694 -7.480 1.00 84.56 113 PHE A N 1
ATOM 873 C CA . PHE A 1 113 ? 12.260 1.870 -6.434 1.00 84.56 113 PHE A CA 1
ATOM 874 C C . PHE A 1 113 ? 12.713 2.255 -5.023 1.00 84.56 113 PHE A C 1
ATOM 876 O O . PHE A 1 113 ? 11.950 2.041 -4.084 1.00 84.56 113 PHE A O 1
ATOM 883 N N . PHE A 1 114 ? 13.876 2.896 -4.847 1.00 85.44 114 PHE A N 1
ATOM 884 C CA . PHE A 1 114 ? 14.259 3.434 -3.535 1.00 85.44 114 PHE A CA 1
ATOM 885 C C . PHE A 1 114 ? 13.297 4.529 -3.074 1.00 85.44 114 PHE A C 1
ATOM 887 O O . PHE A 1 114 ? 12.905 4.549 -1.909 1.00 85.44 114 PHE A O 1
ATOM 894 N N . VAL A 1 115 ? 12.854 5.398 -3.988 1.00 88.38 115 VAL A N 1
ATOM 895 C CA . VAL A 1 115 ? 11.861 6.436 -3.675 1.00 88.38 115 VAL A CA 1
ATOM 896 C C . VAL A 1 115 ? 10.541 5.792 -3.242 1.00 88.38 115 VAL A C 1
ATOM 898 O O . VAL A 1 115 ? 9.955 6.192 -2.235 1.00 88.38 115 VAL A O 1
ATOM 901 N N . LEU A 1 116 ? 10.110 4.739 -3.946 1.00 87.56 116 LEU A N 1
ATOM 902 C CA . LEU A 1 116 ? 8.916 3.970 -3.583 1.00 87.56 116 LEU A CA 1
ATOM 903 C C . LEU A 1 116 ? 9.069 3.251 -2.235 1.00 87.56 116 LEU A C 1
ATOM 905 O O . LEU A 1 116 ? 8.128 3.245 -1.442 1.00 87.56 116 LEU A O 1
ATOM 909 N N . ALA A 1 117 ? 10.247 2.698 -1.938 1.00 90.44 117 ALA A N 1
ATOM 910 C CA . ALA A 1 117 ? 10.537 2.054 -0.660 1.00 90.44 117 ALA A CA 1
ATOM 911 C C . ALA A 1 117 ? 10.457 3.050 0.507 1.00 90.44 117 ALA A C 1
ATOM 913 O O . ALA A 1 117 ? 9.834 2.748 1.526 1.00 90.44 117 ALA A O 1
ATOM 914 N N . VAL A 1 118 ? 11.021 4.254 0.348 1.00 91.75 118 VAL A N 1
ATOM 915 C CA . VAL A 1 118 ? 10.941 5.328 1.355 1.00 91.75 118 VAL A CA 1
ATOM 916 C C . VAL A 1 118 ? 9.492 5.777 1.559 1.00 91.75 118 VAL A C 1
ATOM 918 O O . VAL A 1 118 ? 9.036 5.873 2.701 1.00 91.75 118 VAL A O 1
ATOM 921 N N . ALA A 1 119 ? 8.736 5.980 0.476 1.00 90.69 119 ALA A N 1
ATOM 922 C CA . ALA A 1 119 ? 7.318 6.328 0.560 1.00 90.69 119 ALA A CA 1
ATOM 923 C C . ALA A 1 119 ? 6.503 5.238 1.282 1.00 90.69 119 ALA A C 1
ATOM 925 O O . ALA A 1 119 ? 5.720 5.530 2.188 1.00 90.69 119 ALA A O 1
ATOM 926 N N . ALA A 1 120 ? 6.726 3.967 0.948 1.00 89.62 120 ALA A N 1
ATOM 927 C CA . ALA A 1 120 ? 6.070 2.845 1.612 1.00 89.62 120 ALA A CA 1
ATOM 928 C C . ALA A 1 120 ? 6.464 2.740 3.100 1.00 89.62 120 ALA A C 1
ATOM 930 O O . ALA A 1 120 ? 5.604 2.480 3.945 1.00 89.62 120 ALA A O 1
ATOM 931 N N . ALA A 1 121 ? 7.726 3.006 3.453 1.00 90.69 121 ALA A N 1
ATOM 932 C CA . ALA A 1 121 ? 8.191 3.020 4.842 1.00 90.69 121 ALA A CA 1
ATOM 933 C C . ALA A 1 121 ? 7.519 4.131 5.668 1.00 90.69 121 ALA A C 1
ATOM 935 O O . ALA A 1 121 ? 7.186 3.934 6.844 1.00 90.69 121 ALA A O 1
ATOM 936 N N . PHE A 1 122 ? 7.242 5.277 5.045 1.00 91.31 122 PHE A N 1
ATOM 937 C CA . PHE A 1 122 ? 6.442 6.327 5.664 1.00 91.31 122 PHE A CA 1
ATOM 938 C C . PHE A 1 122 ? 5.012 5.843 5.958 1.00 91.31 122 PHE A C 1
ATOM 940 O O . PHE A 1 122 ? 4.555 5.943 7.099 1.00 91.31 122 PHE A O 1
ATOM 947 N N . PHE A 1 123 ? 4.335 5.213 4.990 1.00 88.31 123 PHE A N 1
ATOM 948 C CA . PHE A 1 123 ? 2.998 4.641 5.209 1.00 88.31 123 PHE A CA 1
ATOM 949 C C . PHE A 1 123 ? 2.976 3.556 6.291 1.00 88.31 123 PHE A C 1
ATOM 951 O O . PHE A 1 123 ? 2.063 3.534 7.118 1.00 88.31 123 PHE A O 1
ATOM 958 N N . VAL A 1 124 ? 3.996 2.693 6.352 1.00 90.38 124 VAL A N 1
ATOM 959 C CA . VAL A 1 124 ? 4.170 1.734 7.456 1.00 90.38 124 VAL A CA 1
ATOM 960 C C . VAL A 1 124 ? 4.167 2.457 8.802 1.00 90.38 124 VAL A C 1
ATOM 962 O O . VAL A 1 124 ? 3.503 2.013 9.739 1.00 90.38 124 VAL A O 1
ATOM 965 N N . THR A 1 125 ? 4.895 3.567 8.907 1.00 88.44 125 THR A N 1
ATOM 966 C CA . THR A 1 125 ? 5.003 4.343 10.148 1.00 88.44 125 THR A CA 1
ATOM 967 C C . THR A 1 125 ? 3.656 4.941 10.546 1.00 88.44 125 THR A C 1
ATOM 969 O O . THR A 1 125 ? 3.248 4.789 11.696 1.00 88.44 125 THR A O 1
ATOM 972 N N . VAL A 1 126 ? 2.912 5.511 9.593 1.00 89.25 126 VAL A N 1
ATOM 973 C CA . VAL A 1 126 ? 1.553 6.031 9.827 1.00 89.25 126 VAL A CA 1
ATOM 974 C C . VAL A 1 126 ? 0.601 4.927 10.300 1.00 89.25 126 VAL A C 1
ATOM 976 O O . VAL A 1 126 ? -0.118 5.092 11.282 1.00 89.25 126 VAL A O 1
ATOM 979 N N . VAL A 1 127 ? 0.611 3.753 9.666 1.00 86.81 127 VAL A N 1
ATOM 980 C CA . VAL A 1 127 ? -0.250 2.638 10.102 1.00 86.81 127 VAL A CA 1
ATOM 981 C C . VAL A 1 127 ? 0.136 2.155 11.504 1.00 86.81 127 VAL A C 1
ATOM 983 O O . VAL A 1 127 ? -0.732 1.785 12.300 1.00 86.81 127 VAL A O 1
ATOM 986 N N . ARG A 1 128 ? 1.430 2.179 11.847 1.00 87.44 128 ARG A N 1
ATOM 987 C CA . ARG A 1 128 ? 1.905 1.837 13.194 1.00 87.44 128 ARG A CA 1
ATOM 988 C C . ARG A 1 128 ? 1.441 2.841 14.247 1.00 87.44 128 ARG A C 1
ATOM 990 O O . ARG A 1 128 ? 1.053 2.400 15.324 1.00 87.44 128 ARG A O 1
ATOM 997 N N . THR A 1 129 ? 1.452 4.143 13.972 1.00 88.62 129 THR A N 1
ATOM 998 C CA . THR A 1 129 ? 0.952 5.132 14.942 1.00 88.62 129 THR A CA 1
ATOM 999 C C . THR A 1 129 ? -0.551 4.976 15.144 1.00 88.62 129 THR A C 1
ATOM 1001 O O . THR A 1 129 ? -1.000 4.877 16.284 1.00 88.62 129 THR A O 1
ATOM 1004 N N . VAL A 1 130 ? -1.316 4.809 14.060 1.00 86.75 130 VAL A N 1
ATOM 1005 C CA . VAL A 1 130 ? -2.767 4.578 14.136 1.00 86.75 130 VAL A CA 1
ATOM 1006 C C . VAL A 1 130 ? -3.088 3.314 14.939 1.00 86.75 130 VAL A C 1
ATOM 1008 O O . VAL A 1 130 ? -3.917 3.375 15.846 1.00 86.75 130 VAL A O 1
ATOM 1011 N N . LYS A 1 131 ? -2.414 2.178 14.692 1.00 83.31 131 LYS A N 1
ATOM 1012 C CA . LYS A 1 131 ? -2.684 0.950 15.468 1.00 83.31 131 LYS A CA 1
ATOM 1013 C C . LYS A 1 131 ? -2.387 1.128 16.962 1.00 83.31 131 LYS A C 1
ATOM 1015 O O . LYS A 1 131 ? -3.107 0.560 17.777 1.00 83.31 131 LYS A O 1
ATOM 1020 N N . ASN A 1 132 ? -1.352 1.894 17.315 1.00 85.81 132 ASN A N 1
ATOM 1021 C CA . ASN A 1 132 ? -0.976 2.134 18.706 1.00 85.81 132 ASN A CA 1
ATOM 1022 C C . ASN A 1 132 ? -2.028 3.007 19.405 1.00 85.81 132 ASN A C 1
ATOM 1024 O O . ASN A 1 132 ? -2.443 2.680 20.514 1.00 85.81 132 ASN A O 1
ATOM 1028 N N . CYS A 1 133 ? -2.526 4.052 18.734 1.00 85.38 133 CYS A N 1
ATOM 1029 C CA . CYS A 1 133 ? -3.631 4.870 19.241 1.00 85.38 133 CYS A CA 1
ATOM 1030 C C . CYS A 1 133 ? -4.913 4.046 19.438 1.00 85.38 133 CYS A C 1
ATOM 1032 O O . CYS A 1 133 ? -5.569 4.169 20.469 1.00 85.38 133 CYS A O 1
ATOM 1034 N N . PHE A 1 134 ? -5.253 3.168 18.486 1.00 79.81 134 PHE A N 1
ATOM 1035 C CA . PHE A 1 134 ? -6.415 2.281 18.615 1.00 79.81 134 PHE A CA 1
ATOM 1036 C C . PHE A 1 134 ? -6.260 1.277 19.761 1.00 79.81 134 PHE A C 1
ATOM 1038 O O . PHE A 1 134 ? -7.220 1.041 20.485 1.00 79.81 134 PHE A O 1
ATOM 1045 N N . ALA A 1 135 ? -5.069 0.703 19.953 1.00 79.06 135 ALA A N 1
ATOM 1046 C CA . ALA A 1 135 ? -4.809 -0.204 21.070 1.00 79.06 135 ALA A CA 1
ATOM 1047 C C . ALA A 1 135 ? -4.984 0.496 22.428 1.00 79.06 135 ALA A C 1
ATOM 1049 O O . ALA A 1 135 ? -5.637 -0.056 23.308 1.00 79.06 135 ALA A O 1
ATOM 1050 N N . ALA A 1 136 ? -4.473 1.725 22.567 1.00 80.12 136 ALA A N 1
ATOM 1051 C CA . ALA A 1 136 ? -4.666 2.531 23.772 1.00 80.12 136 ALA A CA 1
ATOM 1052 C C . ALA A 1 136 ? -6.150 2.855 24.019 1.00 80.12 136 ALA A C 1
ATOM 1054 O O . ALA A 1 136 ? -6.630 2.739 25.141 1.00 80.12 136 ALA A O 1
ATOM 1055 N N . ALA A 1 137 ? -6.900 3.195 22.965 1.00 79.81 137 ALA A N 1
ATOM 1056 C CA . ALA A 1 137 ? -8.328 3.479 23.082 1.00 79.81 137 ALA A CA 1
ATOM 1057 C C . ALA A 1 137 ? -9.158 2.245 23.486 1.00 79.81 137 ALA A C 1
ATOM 1059 O O . ALA A 1 137 ? -10.125 2.377 24.231 1.00 79.81 137 ALA A O 1
ATOM 1060 N N . VAL A 1 138 ? -8.784 1.050 23.012 1.00 77.88 138 VAL A N 1
ATOM 1061 C CA . VAL A 1 138 ? -9.425 -0.210 23.427 1.00 77.88 138 VAL A CA 1
ATOM 1062 C C . VAL A 1 138 ? -9.138 -0.508 24.899 1.00 77.88 138 VAL A C 1
ATOM 1064 O O . VAL A 1 138 ? -10.070 -0.852 25.613 1.00 77.88 138 VAL A O 1
ATOM 1067 N N . LEU A 1 139 ? -7.894 -0.326 25.358 1.00 76.62 139 LEU A N 1
ATOM 1068 C CA . LEU A 1 139 ? -7.516 -0.554 26.757 1.00 76.62 139 LEU A CA 1
ATOM 1069 C C . LEU A 1 139 ? -8.311 0.340 27.722 1.00 76.62 139 LEU A C 1
ATOM 1071 O O . LEU A 1 139 ? -8.878 -0.160 28.681 1.00 76.62 139 LEU A O 1
ATOM 1075 N N . ILE A 1 140 ? -8.423 1.640 27.421 1.00 79.31 140 ILE A N 1
ATOM 1076 C CA . ILE A 1 140 ? -9.183 2.590 28.254 1.00 79.31 140 ILE A CA 1
ATOM 1077 C C . ILE A 1 140 ? -10.664 2.197 28.334 1.00 79.31 140 ILE A C 1
ATOM 1079 O O . ILE A 1 140 ? -11.292 2.329 29.381 1.00 79.31 140 ILE A O 1
ATOM 1083 N N . LYS A 1 141 ? -11.244 1.714 27.228 1.00 74.19 141 LYS A N 1
ATOM 1084 C CA . LYS A 1 141 ? -12.636 1.252 27.214 1.00 74.19 141 LYS A CA 1
ATOM 1085 C C . LYS A 1 141 ? -12.828 -0.001 28.074 1.00 74.19 141 LYS A C 1
ATOM 1087 O O . LYS A 1 141 ? -13.833 -0.084 28.767 1.00 74.19 141 LYS A O 1
ATOM 1092 N N . ASP A 1 142 ? -11.880 -0.933 28.020 1.00 74.69 142 ASP A N 1
ATOM 1093 C CA . ASP A 1 142 ? -11.896 -2.181 28.794 1.00 74.69 142 ASP A CA 1
ATOM 1094 C C . ASP A 1 142 ? -11.771 -1.907 30.305 1.00 74.69 142 ASP A C 1
ATOM 1096 O O . ASP A 1 142 ? -12.572 -2.395 31.098 1.00 74.69 142 ASP A O 1
ATOM 1100 N N . GLU A 1 143 ? -10.849 -1.021 30.705 1.00 73.31 143 GLU A N 1
ATOM 1101 C CA . GLU A 1 143 ? -10.686 -0.586 32.104 1.00 73.31 143 GLU A CA 1
ATOM 1102 C C . GLU A 1 143 ? -11.954 0.076 32.670 1.00 73.31 143 GLU A C 1
ATOM 1104 O O . GLU A 1 143 ? -12.313 -0.136 33.832 1.00 73.31 143 GLU A O 1
ATOM 1109 N N . ASN A 1 144 ? -12.659 0.854 31.846 1.00 71.69 144 ASN A N 1
ATOM 1110 C CA . ASN A 1 144 ? -13.872 1.561 32.249 1.00 71.69 144 ASN A CA 1
ATOM 1111 C C . ASN A 1 144 ? -15.114 0.646 32.311 1.00 71.69 144 ASN A C 1
ATOM 1113 O O . ASN A 1 144 ? -16.090 0.993 32.967 1.00 71.69 144 ASN A O 1
ATOM 1117 N N . GLU A 1 145 ? -15.099 -0.512 31.638 1.00 71.69 145 GLU A N 1
ATOM 1118 C CA . GLU A 1 145 ? -16.144 -1.543 31.772 1.00 71.69 145 GLU A CA 1
ATOM 1119 C C . GLU A 1 145 ? -15.921 -2.438 33.006 1.00 71.69 145 GLU A C 1
ATOM 1121 O O . GLU A 1 145 ? -16.883 -2.975 33.546 1.00 71.69 145 GLU A O 1
ATOM 1126 N N . LEU A 1 146 ? -14.681 -2.553 33.496 1.00 65.69 146 LEU A N 1
ATOM 1127 C CA . LEU A 1 146 ? -14.316 -3.333 34.690 1.00 65.69 146 LEU A CA 1
ATOM 1128 C C . LEU A 1 146 ? -14.559 -2.604 36.024 1.00 65.69 146 LEU A C 1
ATOM 1130 O O . LEU A 1 146 ? -14.451 -3.220 37.082 1.00 65.69 146 LEU A O 1
ATOM 1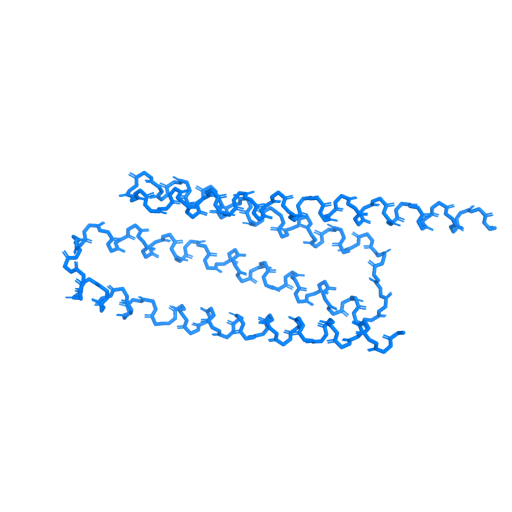134 N N . THR A 1 147 ? -14.847 -1.301 35.991 1.00 62.88 147 THR A N 1
ATOM 1135 C CA . THR A 1 147 ? -15.065 -0.458 37.183 1.00 62.88 147 THR A CA 1
ATOM 1136 C C . THR A 1 147 ? -16.542 -0.187 37.494 1.00 62.88 147 THR A C 1
ATOM 1138 O O . THR A 1 147 ? -16.830 0.610 38.389 1.00 62.88 147 THR A O 1
ATOM 1141 N N . ILE A 1 148 ? -17.468 -0.846 36.785 1.00 49.06 148 ILE A N 1
ATOM 1142 C CA . ILE A 1 148 ? -18.919 -0.774 37.032 1.00 49.06 148 ILE A CA 1
ATOM 1143 C C . ILE A 1 148 ? -19.350 -1.855 38.025 1.00 49.06 148 ILE A C 1
ATOM 1145 O O . ILE A 1 148 ? -18.950 -3.024 37.832 1.00 49.06 148 ILE A O 1
#

Sequence (148 aa):
MEKQNRSALLTLILVYIFGVCLILLAFTAPALMRQYIQVTHCPESLFLPVTTTFYAILPFAAATLLALDRLLRRILRGEVFVSANVAALRLISYMLCAAVVIFLAAGFFYGGFFVLAVAAAFFVTVVRTVKNCFAAAVLIKDENELTI

Nearest PDB structures (foldseek):
  1i4d-assembly1_A  TM=3.387E-01  e=1.984E+00  Homo sapiens
  1i4d-assembly1_B  TM=3.876E-01  e=4.875E+00  Homo sapiens

Radius of gyration: 19.04 Å; Cα contacts (8 Å, |Δi|>4): 109; chains: 1; bounding box: 44×22×64 Å

Secondary structure (DSSP, 8-state):
-HHHHHHHHHHHHHHHHHHHHHHHHHHHHHHHHHHHHHHHT--GGGHHHHHHHHHHHHHHHHHHHHHHHHHHHHHHTT-TT-HHHHHHHHHHHHHHHHHHHHHHHHHTT-THHHHHHHHHHHHHHHHHHHHHHHHHHHHHHHHHHTT-

Solvent-accessible surface area (backbone atoms only — not comparable to full-atom values): 7868 Å² total; per-residue (Å²): 114,74,69,63,48,50,57,47,50,53,51,48,55,50,50,50,51,51,50,54,50,51,52,50,44,66,72,41,41,73,58,52,52,52,51,48,36,71,75,64,72,51,66,73,81,54,54,58,60,53,52,52,52,50,62,66,40,47,63,43,52,52,52,37,51,53,38,49,51,55,44,44,54,33,45,69,71,68,54,64,74,40,73,69,46,45,52,38,45,51,51,39,36,50,39,40,48,52,45,24,53,51,26,44,61,44,20,80,81,38,70,70,30,40,57,52,17,53,54,37,48,51,51,32,50,54,45,50,52,53,37,51,54,51,48,53,54,33,51,56,52,52,57,61,63,71,75,109

pLDDT: mean 79.17, std 8.61, range [48.06, 91.75]

Foldseek 3Di:
DVVQLVVLVVVLVVLVVVVVVLVVCVVCVLVVLVVCCVVVVDDCLLVVLVNVLSVVLSVLSVLLSVLSNVLSVCVSVVNNLDVVSLVSLVSNLVSLVVNLVSLVVSCVSPVVSPVVSVVSVVVSVVSVVVSVVSVVVNVVVVVVVVVD